Protein AF-A0A3L6JFW7-F1 (afdb_monomer_lite)

Radius of gyration: 31.57 Å; chains: 1; bounding box: 74×27×74 Å

pLDDT: mean 75.83, std 12.02, range [41.34, 90.81]

Sequence (87 aa):
MAQNSCYDNDIQNVLMKSDISSKNLSQEDAETKLVQYGPSELVNADAFNPPMMFPEPFRRPMAMLSMISAVAALGARTKGLRNSGGD

Foldseek 3Di:
DDPPDPVVDDPVVNCVVVVHDPDDDDPVRVVVVCVVPPDPDDPDDPPDDVPVCVCVVCPDPVNVVVVVVVVVVVVVVVVVVVVVPDD

Structure (mmCIF, N/CA/C/O backbone):
data_AF-A0A3L6JFW7-F1
#
_entry.id   AF-A0A3L6JFW7-F1
#
loop_
_atom_site.group_PDB
_atom_site.id
_atom_site.type_symbol
_atom_site.label_atom_id
_atom_site.label_alt_id
_atom_site.label_comp_id
_atom_site.label_asym_id
_atom_site.label_entity_id
_atom_site.label_seq_id
_atom_site.pdbx_PDB_ins_code
_atom_site.Cartn_x
_atom_site.Cartn_y
_atom_site.Cartn_z
_atom_site.occupancy
_atom_site.B_iso_or_equiv
_atom_site.auth_seq_id
_atom_site.auth_comp_id
_atom_site.auth_asym_id
_atom_site.auth_atom_id
_atom_site.pdbx_PDB_model_num
ATOM 1 N N . MET A 1 1 ? -20.488 -17.772 2.610 1.00 41.34 1 MET A N 1
ATOM 2 C CA . MET A 1 1 ? -19.916 -16.463 2.227 1.00 41.34 1 MET A CA 1
ATOM 3 C C . MET A 1 1 ? -19.743 -15.673 3.508 1.00 41.34 1 MET A C 1
ATOM 5 O O . MET A 1 1 ? -20.687 -15.636 4.286 1.00 41.34 1 MET A O 1
ATOM 9 N N . ALA A 1 2 ? -18.546 -15.165 3.795 1.00 47.50 2 ALA A N 1
ATOM 10 C CA . ALA A 1 2 ? -18.301 -14.438 5.037 1.00 47.50 2 ALA A CA 1
ATOM 11 C C . ALA A 1 2 ? -19.044 -13.092 4.983 1.00 47.50 2 ALA A C 1
ATOM 13 O O . ALA A 1 2 ? -18.748 -12.258 4.128 1.00 47.50 2 ALA A O 1
ATOM 14 N N . GLN A 1 3 ? -20.055 -12.917 5.838 1.00 52.09 3 GLN A N 1
ATOM 15 C CA . GLN A 1 3 ? -20.756 -11.645 6.033 1.00 52.09 3 GLN A CA 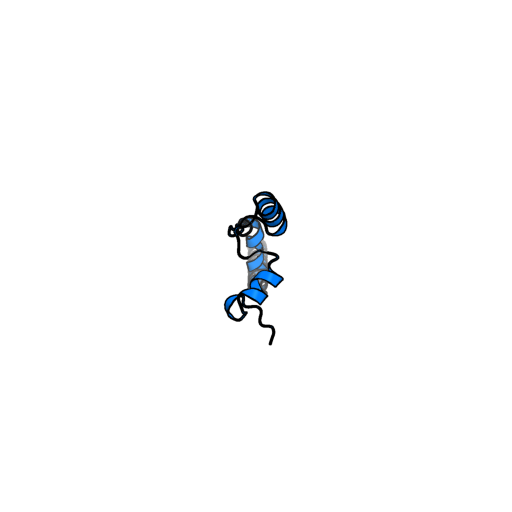1
ATOM 16 C C . GLN A 1 3 ? -19.806 -10.672 6.742 1.00 52.09 3 GLN A C 1
ATOM 18 O O . GLN A 1 3 ? -19.840 -10.515 7.961 1.00 52.09 3 GLN A O 1
ATOM 23 N N . ASN A 1 4 ? -18.911 -10.063 5.968 1.00 59.97 4 ASN A N 1
ATOM 24 C CA . ASN A 1 4 ? -17.904 -9.116 6.456 1.00 59.97 4 ASN A CA 1
ATOM 25 C C . ASN A 1 4 ? -18.425 -7.668 6.492 1.00 59.97 4 ASN A C 1
ATOM 27 O O . ASN A 1 4 ? -17.682 -6.755 6.837 1.00 59.97 4 ASN A O 1
ATOM 31 N N . SER A 1 5 ? -19.686 -7.444 6.115 1.00 68.62 5 SER A N 1
ATOM 32 C CA . SER A 1 5 ? -20.310 -6.124 6.086 1.00 68.62 5 SER A CA 1
ATOM 33 C C . SER A 1 5 ? -21.062 -5.860 7.387 1.00 68.62 5 SER A C 1
ATOM 35 O O . SER A 1 5 ? -21.959 -6.616 7.764 1.00 68.62 5 SER A O 1
ATOM 37 N N . CYS A 1 6 ? -20.729 -4.759 8.062 1.00 69.31 6 CYS A N 1
ATOM 38 C CA . CYS A 1 6 ? -21.467 -4.265 9.228 1.00 69.31 6 CYS A CA 1
ATOM 39 C C . CYS A 1 6 ? -22.969 -4.084 8.920 1.00 69.31 6 CYS A C 1
ATOM 41 O O . CYS A 1 6 ? -23.813 -4.349 9.768 1.00 69.31 6 CYS A O 1
ATOM 43 N N . TYR A 1 7 ? -23.297 -3.735 7.673 1.00 74.62 7 TYR A N 1
ATOM 44 C CA . TYR A 1 7 ? -24.654 -3.419 7.224 1.00 74.62 7 TYR A CA 1
ATOM 45 C C . TYR A 1 7 ? -25.578 -4.634 7.064 1.00 74.62 7 TYR A C 1
ATOM 47 O O . TYR A 1 7 ? -26.791 -4.462 7.024 1.00 74.62 7 TYR A O 1
ATOM 55 N N . ASP A 1 8 ? -25.022 -5.847 7.005 1.00 82.12 8 ASP A N 1
ATOM 56 C CA . ASP A 1 8 ? -25.806 -7.081 6.859 1.00 82.12 8 ASP A CA 1
ATOM 57 C C . ASP A 1 8 ? -26.133 -7.734 8.215 1.00 82.12 8 ASP A C 1
ATOM 59 O O . ASP A 1 8 ? -26.799 -8.769 8.270 1.00 82.12 8 ASP A O 1
ATOM 63 N N . ASN A 1 9 ? -25.626 -7.170 9.316 1.00 77.88 9 ASN A N 1
ATOM 64 C CA . ASN A 1 9 ? -25.740 -7.733 10.657 1.00 77.88 9 ASN A CA 1
ATOM 65 C C . ASN A 1 9 ? -26.775 -6.967 11.496 1.00 77.88 9 ASN A C 1
ATOM 67 O O . ASN A 1 9 ? -26.879 -5.747 11.411 1.00 77.88 9 ASN A O 1
ATOM 71 N N . ASP A 1 10 ? -27.505 -7.685 12.356 1.00 83.31 10 ASP A N 1
ATOM 72 C CA . ASP A 1 10 ? -28.385 -7.063 13.351 1.00 83.31 10 ASP A CA 1
ATOM 73 C C . ASP A 1 10 ? -27.581 -6.184 14.327 1.00 83.31 10 ASP A C 1
ATOM 75 O O . ASP A 1 10 ? -26.422 -6.479 14.643 1.00 83.31 10 ASP A O 1
ATOM 79 N N . ILE A 1 11 ? -28.211 -5.129 14.842 1.00 80.44 11 ILE A N 1
ATOM 80 C CA . ILE A 1 11 ? -27.609 -4.128 15.730 1.00 80.44 11 ILE A CA 1
ATOM 81 C C . ILE A 1 11 ? -26.954 -4.809 16.934 1.00 80.44 11 ILE A C 1
ATOM 83 O O . ILE A 1 11 ? -25.819 -4.490 17.279 1.00 80.44 11 ILE A O 1
ATOM 87 N N . GLN A 1 12 ? -27.627 -5.791 17.542 1.00 79.25 12 GLN A N 1
ATOM 88 C CA . GLN A 1 12 ? -27.086 -6.531 18.688 1.00 79.25 12 GLN A CA 1
ATOM 89 C C . GLN A 1 12 ? -25.808 -7.298 18.332 1.00 79.25 12 GLN A C 1
ATOM 91 O O . GLN A 1 12 ? -24.866 -7.337 19.120 1.00 79.25 12 GLN A O 1
ATOM 96 N N . ASN A 1 13 ? -25.743 -7.858 17.122 1.00 80.69 13 ASN A N 1
ATOM 97 C CA . ASN A 1 13 ? -24.571 -8.579 16.636 1.00 80.69 13 ASN A CA 1
ATOM 98 C C . ASN A 1 13 ? -23.398 -7.624 16.363 1.00 80.69 13 ASN A C 1
ATOM 100 O O . ASN A 1 13 ? -22.249 -7.948 16.656 1.00 80.69 13 ASN A O 1
ATOM 104 N N . VAL A 1 14 ? -23.680 -6.426 15.839 1.00 80.19 14 VAL A N 1
ATOM 105 C CA . VAL A 1 14 ? -22.664 -5.383 15.637 1.00 80.19 14 VAL A CA 1
ATOM 106 C C . VAL A 1 14 ? -22.133 -4.874 16.978 1.00 80.19 14 VAL A C 1
ATOM 108 O O . VAL A 1 14 ? -20.918 -4.788 17.148 1.00 80.19 14 VAL A O 1
ATOM 111 N N . LEU A 1 15 ? -23.008 -4.591 17.947 1.00 79.44 15 LEU A N 1
ATOM 112 C CA . LEU A 1 15 ? -22.612 -4.128 19.282 1.00 79.44 15 LEU A CA 1
ATOM 113 C C . LEU A 1 15 ? -21.774 -5.176 20.028 1.00 79.44 15 LEU A C 1
ATOM 115 O O . LEU A 1 15 ? -20.732 -4.825 20.581 1.00 79.44 15 LEU A O 1
ATOM 119 N N . MET A 1 16 ? -22.159 -6.459 19.959 1.00 76.94 16 MET A N 1
ATOM 120 C CA . MET A 1 16 ? -21.367 -7.564 20.519 1.00 76.94 16 MET A CA 1
ATOM 121 C C . MET A 1 16 ? -19.986 -7.682 19.871 1.00 76.94 16 MET A C 1
ATOM 123 O O . MET A 1 16 ? -18.997 -7.848 20.571 1.00 76.94 16 MET A O 1
ATOM 127 N N . LYS A 1 17 ? -19.896 -7.601 18.538 1.00 76.62 17 LYS A N 1
ATOM 128 C CA . LYS A 1 17 ? -18.607 -7.723 17.833 1.00 76.62 17 LYS A CA 1
ATOM 129 C C . LYS A 1 17 ? -17.689 -6.522 18.033 1.00 76.62 17 LYS A C 1
ATOM 131 O O . LYS A 1 17 ? -16.479 -6.660 17.900 1.00 76.62 17 LYS A O 1
ATOM 136 N N . SER A 1 18 ? -18.261 -5.350 18.287 1.00 69.94 18 SER A N 1
ATOM 137 C CA . SER A 1 18 ? -17.497 -4.108 18.401 1.00 69.94 18 SER A CA 1
ATOM 138 C C . SER A 1 18 ? -17.021 -3.833 19.830 1.00 69.94 18 SER A C 1
ATOM 140 O O . SER A 1 18 ? -16.267 -2.876 20.013 1.00 69.94 18 SER A O 1
ATOM 142 N N . ASP A 1 19 ? -17.471 -4.611 20.827 1.00 67.50 19 ASP A N 1
ATOM 143 C CA . ASP A 1 19 ? -17.357 -4.294 22.260 1.00 67.50 19 ASP A CA 1
ATOM 144 C C . ASP A 1 19 ? -17.764 -2.834 22.524 1.00 67.50 19 ASP A C 1
ATOM 146 O O . ASP A 1 19 ? -16.983 -2.006 23.004 1.00 67.50 19 ASP A O 1
ATOM 150 N N . ILE A 1 20 ? -18.969 -2.462 22.079 1.00 71.00 20 ILE A N 1
ATOM 151 C CA . ILE A 1 20 ? -19.551 -1.136 22.327 1.00 71.00 20 ILE A CA 1
ATOM 152 C C . ILE A 1 20 ? -20.944 -1.343 22.918 1.00 71.00 20 ILE A C 1
ATOM 154 O O . ILE A 1 20 ? -21.733 -2.148 22.427 1.00 71.00 20 ILE A O 1
ATOM 158 N N . SER A 1 21 ? -21.247 -0.615 23.991 1.00 66.94 21 SER A N 1
ATOM 159 C CA . SER A 1 21 ? -22.596 -0.557 24.558 1.00 66.94 21 SER A CA 1
ATOM 160 C C . SER A 1 21 ? -23.547 0.200 23.619 1.00 66.94 21 SER A C 1
ATOM 162 O O . SER A 1 21 ? -23.122 0.945 22.747 1.00 66.94 21 SER A O 1
ATOM 164 N N . SER A 1 22 ? -24.861 0.108 23.822 1.00 65.69 22 SER A N 1
ATOM 165 C CA . SER A 1 22 ? -25.814 0.983 23.115 1.00 65.69 22 SER A CA 1
ATOM 166 C C . SER A 1 22 ? -25.669 2.470 23.490 1.00 65.69 22 SER A C 1
ATOM 168 O O . SER A 1 22 ? -26.367 3.321 22.943 1.00 65.69 22 SER A O 1
ATOM 170 N N . LYS A 1 23 ? -24.819 2.784 24.476 1.00 68.50 23 LYS A N 1
ATOM 171 C CA . LYS A 1 23 ? -24.418 4.137 24.868 1.00 68.50 23 LYS A CA 1
ATOM 172 C C . LYS A 1 23 ? -23.061 4.501 24.266 1.00 68.50 23 LYS A C 1
ATOM 174 O O . LYS A 1 23 ? -22.257 3.630 23.959 1.00 68.50 23 LYS A O 1
ATOM 179 N N . ASN A 1 24 ? -22.821 5.809 24.160 1.00 74.31 24 ASN A N 1
ATOM 180 C CA . ASN A 1 24 ? -21.537 6.384 23.755 1.00 74.31 24 ASN A CA 1
ATOM 181 C C . ASN A 1 24 ? -20.353 5.709 24.467 1.00 74.31 24 ASN A C 1
ATOM 183 O O . ASN A 1 24 ? -20.460 5.341 25.639 1.00 74.31 24 ASN A O 1
ATOM 187 N N . LEU A 1 25 ? -19.227 5.598 23.758 1.00 80.25 25 LEU A N 1
ATOM 188 C CA . LEU A 1 25 ? -17.956 5.137 24.319 1.00 80.25 25 LEU A CA 1
ATOM 189 C C . LEU A 1 25 ? -17.532 6.024 25.494 1.00 80.25 25 LEU A C 1
ATOM 191 O O . LEU A 1 25 ? -17.654 7.251 25.431 1.00 80.25 25 LEU A O 1
ATOM 195 N N . SER A 1 26 ? -17.018 5.393 26.550 1.00 85.38 26 SER A N 1
ATOM 196 C CA . SER A 1 26 ? -16.279 6.104 27.592 1.00 85.38 26 SER A CA 1
ATOM 197 C C . SER A 1 26 ? -15.023 6.735 26.988 1.00 85.38 26 SER A C 1
ATOM 199 O O . SER A 1 26 ? -14.494 6.243 25.990 1.00 85.38 26 SER A O 1
ATOM 201 N N . GLN A 1 27 ? -14.517 7.804 27.602 1.00 87.62 27 GLN A N 1
ATOM 202 C CA . GLN A 1 27 ? -13.266 8.426 27.171 1.00 87.62 27 GLN A CA 1
ATOM 203 C C . GLN A 1 27 ? -12.093 7.430 27.219 1.00 87.62 27 GLN A C 1
ATOM 205 O O . GLN A 1 27 ? -11.317 7.361 26.273 1.00 87.62 27 GLN A O 1
ATOM 210 N N . GLU A 1 28 ? -12.012 6.611 28.270 1.00 88.19 28 GLU A N 1
ATOM 211 C CA . GLU A 1 28 ? -10.962 5.595 28.438 1.00 88.19 28 GLU A CA 1
ATOM 212 C C . GLU A 1 28 ? -11.019 4.513 27.343 1.00 88.19 28 GLU A C 1
ATOM 214 O O . GLU A 1 28 ? -9.999 4.138 26.758 1.00 88.19 28 GLU A O 1
ATOM 219 N N . ASP A 1 29 ? -12.228 4.070 26.986 1.00 84.62 29 ASP A N 1
ATOM 220 C CA . ASP A 1 29 ? -12.429 3.111 25.896 1.00 84.62 29 ASP A CA 1
ATOM 221 C C . ASP A 1 29 ? -12.088 3.733 24.538 1.00 84.62 29 ASP A C 1
ATOM 223 O O . ASP A 1 29 ? -11.531 3.068 23.663 1.00 84.62 29 ASP A O 1
ATOM 227 N N . ALA A 1 30 ? -12.417 5.014 24.344 1.00 85.12 30 ALA A N 1
ATOM 228 C CA . ALA A 1 30 ? -12.105 5.740 23.120 1.00 85.12 30 ALA A CA 1
ATOM 229 C C . ALA A 1 30 ? -10.589 5.901 22.935 1.00 85.12 30 ALA A C 1
ATOM 231 O O . ALA A 1 30 ? -10.086 5.655 21.840 1.00 85.12 30 ALA A O 1
ATOM 232 N N . GLU A 1 31 ? -9.857 6.246 23.997 1.00 88.69 31 GLU A N 1
ATOM 233 C CA . GLU A 1 31 ? -8.392 6.336 23.983 1.00 88.69 31 GLU A CA 1
ATOM 234 C C . GLU A 1 31 ? -7.756 4.968 23.703 1.00 88.69 31 GLU A C 1
ATOM 236 O O . GLU A 1 31 ? -6.884 4.852 22.838 1.00 88.69 31 GLU A O 1
ATOM 241 N N . THR A 1 32 ? -8.259 3.907 24.340 1.00 87.62 32 THR A N 1
ATOM 242 C CA . THR A 1 32 ? -7.793 2.533 24.096 1.00 87.62 32 THR A CA 1
ATOM 243 C C . THR A 1 32 ? -8.012 2.115 22.639 1.00 87.62 32 THR A C 1
ATOM 245 O O . THR A 1 32 ? -7.107 1.574 21.998 1.00 87.62 32 THR A O 1
ATOM 248 N N . LYS A 1 33 ? -9.189 2.408 22.068 1.00 84.75 33 LYS A N 1
ATOM 249 C CA . LYS A 1 33 ? -9.492 2.097 20.661 1.00 84.75 33 LYS A CA 1
ATOM 250 C C . LYS A 1 33 ? -8.686 2.952 19.687 1.00 84.75 33 LYS A C 1
ATOM 252 O O . LYS A 1 33 ? -8.298 2.444 18.638 1.00 84.75 33 LYS A O 1
ATOM 257 N N . LEU A 1 34 ? -8.381 4.203 20.026 1.00 89.31 34 LEU A N 1
ATOM 258 C CA . LEU A 1 34 ? -7.522 5.058 19.207 1.00 89.31 34 LEU A CA 1
ATOM 259 C C . LEU A 1 34 ? -6.097 4.493 19.112 1.00 89.31 34 LEU A C 1
ATOM 261 O O . LEU A 1 34 ? -5.504 4.512 18.037 1.00 89.31 34 LEU A O 1
ATOM 265 N N . VAL A 1 35 ? -5.571 3.932 20.206 1.00 89.25 35 VAL A N 1
ATOM 266 C CA . VAL A 1 35 ? -4.276 3.230 20.198 1.00 89.25 35 VAL A CA 1
ATOM 267 C C . VAL A 1 35 ? -4.348 1.934 19.382 1.00 89.25 35 VAL A C 1
ATOM 269 O O . VAL A 1 35 ? -3.403 1.613 18.665 1.00 89.25 35 VAL A O 1
ATOM 272 N N . GLN A 1 36 ? -5.459 1.195 19.464 1.00 87.06 36 GLN A N 1
ATOM 273 C CA . GLN A 1 36 ? -5.621 -0.087 18.770 1.00 87.06 36 GLN A CA 1
ATOM 274 C C . GLN A 1 36 ? -5.786 0.057 17.249 1.00 87.06 36 GLN A C 1
ATOM 276 O O . GLN A 1 36 ? -5.174 -0.698 16.494 1.00 87.06 36 GLN A O 1
ATOM 281 N N . TYR A 1 37 ? -6.642 0.978 16.803 1.00 86.88 37 TYR A N 1
ATOM 282 C CA . TYR A 1 37 ? -7.032 1.114 15.394 1.00 86.88 37 TYR A CA 1
ATOM 283 C C . TYR A 1 37 ? -6.330 2.269 14.678 1.00 86.88 37 TYR A C 1
ATOM 285 O O . TYR A 1 37 ? -6.345 2.322 13.449 1.00 86.88 37 TYR A O 1
ATOM 293 N N . GLY A 1 38 ? -5.697 3.168 15.430 1.00 86.88 38 GLY A N 1
ATOM 294 C CA . GLY A 1 38 ? -5.101 4.381 14.897 1.00 86.88 38 GLY A CA 1
ATOM 295 C C . GLY A 1 38 ? -6.128 5.487 14.625 1.00 86.88 38 GLY A C 1
ATOM 296 O O . GLY A 1 38 ? -7.334 5.323 14.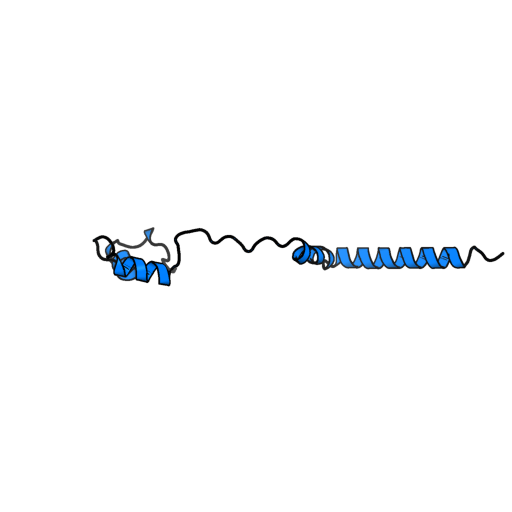842 1.00 86.88 38 GLY A O 1
ATOM 297 N N . PRO A 1 39 ? -5.648 6.654 14.173 1.00 86.69 39 PRO A N 1
ATOM 298 C CA . PRO A 1 39 ? -6.507 7.771 13.810 1.00 86.69 39 PRO A CA 1
ATOM 299 C C . PRO A 1 39 ? -7.425 7.410 12.635 1.00 86.69 39 PRO A C 1
ATOM 301 O O . PRO A 1 39 ? -7.047 6.681 11.720 1.00 86.69 39 PRO A O 1
ATOM 304 N N . SER A 1 40 ? -8.645 7.956 12.647 1.00 86.75 40 SER A N 1
ATOM 305 C CA . SER A 1 40 ? -9.610 7.825 11.544 1.00 86.75 40 SER A CA 1
ATOM 306 C C . SER A 1 40 ? -9.252 8.752 10.383 1.00 86.75 40 SER A C 1
ATOM 308 O O . SER A 1 40 ? -10.020 9.635 10.005 1.00 86.75 40 SER A O 1
ATOM 310 N N . GLU A 1 41 ? -8.062 8.564 9.834 1.00 82.25 41 GLU A N 1
ATOM 311 C CA . GLU A 1 41 ? -7.558 9.306 8.690 1.00 82.25 41 GLU A CA 1
ATOM 312 C C . GLU A 1 41 ? -7.013 8.349 7.634 1.00 82.25 41 GLU A C 1
ATOM 314 O O . GLU A 1 41 ? -6.592 7.226 7.919 1.00 82.25 41 GLU A O 1
ATOM 319 N N . LEU A 1 42 ? -7.050 8.793 6.379 1.00 80.94 42 LEU A N 1
ATOM 320 C CA . LEU A 1 42 ? -6.359 8.080 5.318 1.00 80.94 42 LEU A CA 1
ATOM 321 C C . LEU A 1 42 ? -4.863 8.234 5.568 1.00 80.94 42 LEU A C 1
ATOM 323 O O . LEU A 1 42 ? -4.349 9.352 5.593 1.00 80.94 42 LEU A O 1
ATOM 327 N N . VAL A 1 43 ? -4.165 7.112 5.733 1.00 79.69 43 VAL A N 1
ATOM 328 C CA . VAL A 1 43 ? -2.705 7.128 5.762 1.00 79.69 43 VAL A CA 1
ATOM 329 C C . VAL A 1 43 ? -2.205 7.713 4.446 1.00 79.69 43 VAL A C 1
ATOM 331 O O . VAL A 1 43 ? -2.625 7.298 3.362 1.00 79.69 43 VAL A O 1
ATOM 334 N N . ASN A 1 44 ? -1.323 8.707 4.538 1.00 76.50 44 ASN A N 1
ATOM 335 C CA . ASN A 1 44 ? -0.643 9.211 3.357 1.00 76.50 44 ASN A CA 1
ATOM 336 C C . ASN A 1 44 ? 0.114 8.039 2.736 1.00 76.50 44 ASN A C 1
ATOM 338 O O . ASN A 1 44 ? 0.910 7.389 3.414 1.00 76.50 44 ASN A O 1
ATOM 342 N N . ALA A 1 45 ? -0.159 7.754 1.463 1.00 73.06 45 ALA A N 1
ATOM 343 C CA . ALA A 1 45 ? 0.651 6.806 0.718 1.00 73.06 45 ALA A CA 1
ATOM 344 C C . ALA A 1 45 ? 2.113 7.258 0.805 1.00 73.06 45 ALA A C 1
ATOM 346 O O . ALA A 1 45 ? 2.379 8.465 0.743 1.00 73.06 45 ALA A O 1
ATOM 347 N N . ASP A 1 46 ? 3.029 6.300 0.974 1.00 72.75 46 ASP A N 1
ATOM 348 C CA . ASP A 1 46 ? 4.461 6.575 1.051 1.00 72.75 46 ASP A CA 1
ATOM 349 C C . ASP A 1 46 ? 4.855 7.601 -0.009 1.00 72.75 46 ASP A C 1
ATOM 351 O O . ASP A 1 46 ? 4.453 7.508 -1.175 1.00 72.75 46 ASP A O 1
ATOM 355 N N . ALA A 1 47 ? 5.606 8.615 0.424 1.00 71.50 47 ALA A N 1
ATOM 356 C CA . ALA A 1 47 ? 5.984 9.719 -0.435 1.00 71.50 47 ALA A CA 1
ATOM 357 C C . ALA A 1 47 ? 6.613 9.170 -1.720 1.00 71.50 47 ALA A C 1
ATOM 359 O O . ALA A 1 47 ? 7.611 8.444 -1.692 1.00 71.50 47 ALA A O 1
ATOM 360 N N . PHE A 1 48 ? 6.007 9.522 -2.854 1.00 68.25 48 PHE A N 1
ATOM 361 C CA . PHE A 1 48 ? 6.534 9.205 -4.171 1.00 68.25 48 PHE A CA 1
ATOM 362 C C . PHE A 1 48 ? 7.996 9.657 -4.234 1.00 68.25 48 PHE A C 1
ATOM 364 O O . PHE A 1 48 ? 8.284 10.839 -4.038 1.00 68.25 48 PHE A O 1
ATOM 371 N N . ASN A 1 49 ? 8.918 8.724 -4.490 1.00 74.62 49 ASN A N 1
ATOM 372 C CA . ASN A 1 49 ? 10.350 9.011 -4.525 1.00 74.62 49 ASN A CA 1
ATOM 373 C C . ASN A 1 49 ? 10.912 8.955 -5.962 1.00 74.62 49 ASN A C 1
ATOM 375 O O . ASN A 1 49 ? 11.361 7.886 -6.399 1.00 74.62 49 ASN A O 1
ATOM 379 N N . PRO A 1 50 ? 10.944 10.110 -6.672 1.00 72.38 50 PRO A N 1
ATOM 380 C CA . PRO A 1 50 ? 11.606 10.394 -7.940 1.00 72.38 50 PRO A CA 1
ATOM 381 C C . PRO A 1 50 ? 12.575 9.348 -8.477 1.00 72.38 50 PRO A C 1
ATOM 383 O O . PRO A 1 50 ? 12.336 8.639 -9.459 1.00 72.38 50 PRO A O 1
ATOM 386 N N . PRO A 1 51 ? 13.738 9.289 -7.802 1.00 73.88 51 PRO A N 1
ATOM 387 C CA . PRO A 1 51 ? 14.916 8.605 -8.296 1.00 73.88 51 PRO A CA 1
ATOM 388 C C . PRO A 1 51 ? 14.836 7.093 -8.087 1.00 73.88 51 PRO A C 1
ATOM 390 O O . PRO A 1 51 ? 15.497 6.352 -8.810 1.00 73.88 51 PRO A O 1
ATOM 393 N N . MET A 1 52 ? 14.024 6.619 -7.134 1.00 69.88 52 MET A N 1
ATOM 394 C CA . MET A 1 52 ? 13.863 5.185 -6.876 1.00 69.88 52 MET A CA 1
ATOM 395 C C . MET A 1 52 ? 12.981 4.492 -7.919 1.00 69.88 52 MET A C 1
ATOM 397 O O . MET A 1 52 ? 13.202 3.316 -8.199 1.00 69.88 52 MET A O 1
ATOM 401 N N . MET A 1 53 ? 12.044 5.212 -8.547 1.00 67.38 53 MET A N 1
ATOM 402 C CA . MET A 1 53 ? 11.243 4.686 -9.663 1.00 67.38 53 MET A CA 1
ATOM 403 C C . MET A 1 53 ? 11.933 4.809 -11.023 1.00 67.38 53 MET A C 1
AT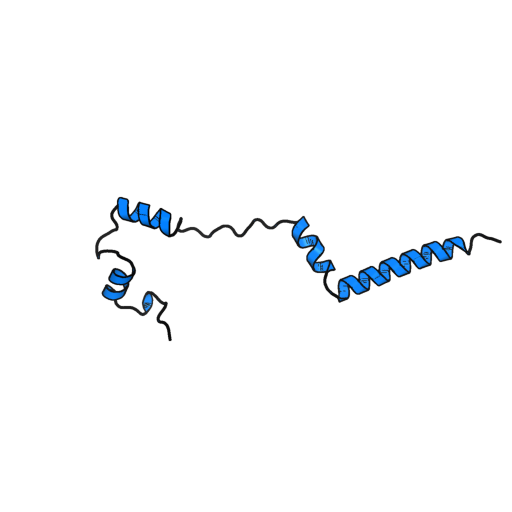OM 405 O O . MET A 1 53 ? 11.640 4.039 -11.933 1.00 67.38 53 MET A O 1
ATOM 409 N N . PHE A 1 54 ? 12.872 5.743 -11.174 1.00 68.56 54 PHE A N 1
ATOM 410 C CA . PHE A 1 54 ? 13.560 5.990 -12.441 1.00 68.56 54 PHE A CA 1
ATOM 411 C C . PHE A 1 54 ? 14.207 4.750 -13.101 1.00 68.56 54 PHE A C 1
ATOM 413 O O . PHE A 1 54 ? 14.126 4.643 -14.325 1.00 68.56 54 PHE A O 1
ATOM 420 N N . PRO A 1 55 ? 14.821 3.789 -12.375 1.00 72.38 55 PRO A N 1
ATOM 421 C CA . PRO A 1 55 ? 15.416 2.609 -13.004 1.00 72.38 55 PRO A CA 1
ATOM 422 C C . PRO A 1 55 ? 14.405 1.520 -13.397 1.00 72.38 55 PRO A C 1
ATOM 424 O O . PRO A 1 55 ? 14.744 0.673 -14.224 1.00 72.38 55 PRO A O 1
ATOM 427 N N . GLU A 1 56 ? 13.184 1.506 -12.847 1.00 74.50 56 GLU A N 1
ATOM 428 C CA . GLU A 1 56 ? 12.170 0.490 -13.178 1.00 74.50 56 GLU A CA 1
ATOM 429 C C . GLU A 1 56 ? 11.842 0.384 -14.677 1.00 74.50 56 GLU A C 1
ATOM 431 O O . GLU A 1 56 ? 11.902 -0.726 -15.218 1.00 74.50 56 GLU A O 1
ATOM 436 N N . PRO A 1 57 ? 11.521 1.477 -15.397 1.00 72.31 57 PRO A N 1
ATOM 437 C CA . PRO A 1 57 ? 11.168 1.387 -16.811 1.00 72.31 57 PRO A CA 1
ATOM 438 C C . PRO A 1 57 ? 12.312 0.846 -17.681 1.00 72.31 57 PRO A C 1
ATOM 440 O O . PRO A 1 57 ? 12.046 0.195 -18.693 1.00 72.31 57 PRO A O 1
ATOM 443 N N . PHE A 1 58 ? 13.571 1.027 -17.268 1.00 76.38 58 PHE A N 1
ATOM 444 C CA . PHE A 1 58 ? 14.745 0.512 -17.981 1.00 76.38 58 PHE A CA 1
ATOM 445 C C . PHE A 1 58 ? 14.995 -0.985 -17.761 1.00 76.38 58 PHE A C 1
ATOM 447 O O . PHE A 1 58 ? 15.727 -1.598 -18.536 1.00 76.38 58 PHE A O 1
ATOM 454 N N . ARG A 1 59 ? 14.354 -1.606 -16.760 1.00 76.81 59 ARG A N 1
ATOM 455 C CA . ARG A 1 59 ? 14.423 -3.062 -16.543 1.00 76.81 59 ARG A CA 1
ATOM 456 C C . ARG A 1 59 ? 13.508 -3.861 -17.473 1.00 76.81 59 ARG A C 1
ATOM 458 O O . ARG A 1 59 ? 13.578 -5.087 -17.491 1.00 76.81 59 ARG A O 1
ATOM 465 N N . ARG A 1 60 ? 12.640 -3.200 -18.247 1.00 84.81 60 ARG A N 1
ATOM 466 C CA . ARG A 1 60 ? 11.751 -3.885 -19.195 1.00 84.81 60 ARG A CA 1
ATOM 467 C C . ARG A 1 60 ? 12.574 -4.525 -20.325 1.00 84.81 60 ARG A C 1
ATOM 469 O O . ARG A 1 60 ? 13.454 -3.850 -20.861 1.00 84.81 60 ARG A O 1
ATOM 476 N N . PRO A 1 61 ? 12.258 -5.759 -20.771 1.00 85.00 61 PRO A N 1
ATOM 477 C CA . PRO A 1 61 ? 13.046 -6.466 -21.790 1.00 85.00 61 PRO A CA 1
ATOM 478 C C . PRO A 1 61 ? 13.301 -5.649 -23.067 1.00 85.00 61 PRO A C 1
ATOM 480 O O . PRO A 1 61 ? 14.420 -5.593 -23.567 1.00 85.00 61 PRO A O 1
ATOM 483 N N . MET A 1 62 ? 12.287 -4.927 -23.554 1.00 85.19 62 MET A N 1
ATOM 484 C CA . MET A 1 62 ? 12.405 -4.067 -24.742 1.00 85.19 62 MET A CA 1
ATOM 485 C C . MET A 1 62 ? 13.297 -2.835 -24.521 1.00 85.19 62 MET A C 1
ATOM 487 O O . MET A 1 62 ? 14.014 -2.414 -25.432 1.00 85.19 62 MET A O 1
ATOM 491 N N . ALA A 1 63 ? 13.283 -2.267 -23.311 1.00 85.44 63 ALA A N 1
ATOM 492 C CA . ALA A 1 63 ? 14.142 -1.141 -22.952 1.00 85.44 63 ALA A CA 1
ATOM 493 C C . ALA A 1 63 ? 15.609 -1.588 -22.852 1.00 85.44 63 ALA A C 1
ATOM 495 O O . ALA A 1 63 ? 16.495 -0.905 -23.365 1.00 85.44 63 ALA A O 1
ATOM 496 N N . MET A 1 64 ? 15.856 -2.777 -22.291 1.00 86.25 64 MET A N 1
ATOM 497 C CA . MET A 1 64 ?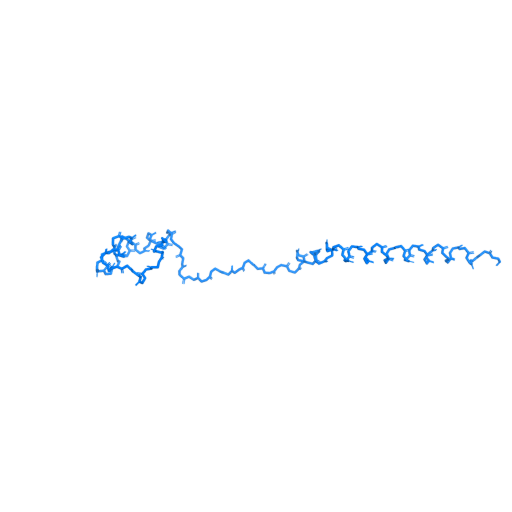 17.192 -3.377 -22.249 1.00 86.25 64 MET A CA 1
ATOM 498 C C . MET A 1 64 ? 17.752 -3.631 -23.653 1.00 86.25 64 MET A C 1
ATOM 500 O O . MET A 1 64 ? 18.887 -3.251 -23.934 1.00 86.25 64 MET A O 1
ATOM 504 N N . LEU A 1 65 ? 16.958 -4.212 -24.560 1.00 87.88 65 LEU A N 1
ATOM 505 C CA . LEU A 1 65 ? 17.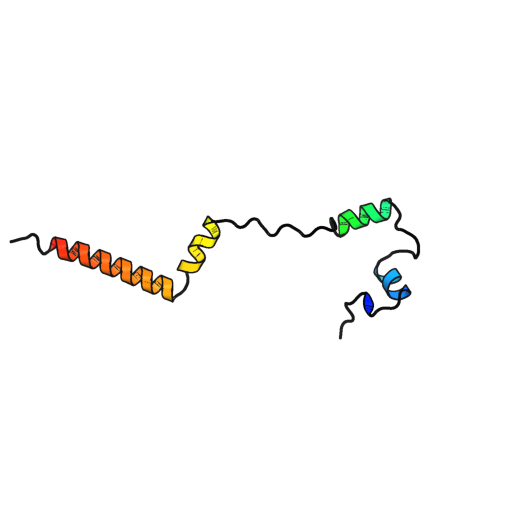378 -4.437 -25.951 1.00 87.88 65 LEU A CA 1
ATOM 506 C C . LEU A 1 65 ? 17.733 -3.123 -26.660 1.00 87.88 65 LEU A C 1
ATOM 508 O O . LEU A 1 65 ? 18.749 -3.043 -27.353 1.00 87.88 65 LEU A O 1
ATOM 512 N N . SER A 1 66 ? 16.941 -2.074 -26.429 1.00 87.88 66 SER A N 1
ATOM 513 C CA . SER A 1 66 ? 17.212 -0.734 -26.961 1.00 87.88 66 SER A CA 1
ATOM 514 C C . SER A 1 66 ? 18.523 -0.153 -26.420 1.00 87.88 66 SER A C 1
ATOM 516 O O . SER A 1 66 ? 19.320 0.384 -27.190 1.00 87.88 66 SER A O 1
ATOM 518 N N . MET A 1 67 ? 18.797 -0.312 -25.119 1.00 87.94 67 MET A N 1
ATOM 519 C CA . MET A 1 67 ? 20.066 0.107 -24.509 1.00 87.94 67 MET A CA 1
ATOM 520 C C . MET A 1 67 ? 21.262 -0.638 -25.104 1.00 87.94 67 MET A C 1
ATOM 522 O O . MET A 1 67 ? 22.250 -0.006 -25.473 1.00 87.94 67 MET A O 1
ATOM 526 N N . ILE A 1 68 ? 21.168 -1.962 -25.252 1.00 89.69 68 ILE A N 1
ATOM 527 C CA . ILE A 1 68 ? 22.236 -2.781 -25.842 1.00 89.69 68 ILE A CA 1
ATOM 528 C C . ILE A 1 68 ? 22.525 -2.327 -27.278 1.00 89.69 68 ILE A C 1
ATOM 530 O O . ILE A 1 68 ? 23.684 -2.117 -27.638 1.00 89.69 68 ILE A O 1
ATOM 534 N N . SER A 1 69 ? 21.480 -2.104 -28.082 1.00 90.81 69 SER A N 1
ATOM 535 C CA . SER A 1 69 ? 21.617 -1.604 -29.454 1.00 90.81 69 SER A CA 1
ATOM 536 C C . SER A 1 69 ? 22.278 -0.223 -29.504 1.00 90.81 69 SER A C 1
ATOM 538 O O . SER A 1 69 ? 23.149 0.014 -30.342 1.00 90.81 69 SER A O 1
ATOM 540 N N . ALA A 1 70 ? 21.894 0.692 -28.611 1.00 89.44 70 ALA A N 1
ATOM 541 C CA . ALA A 1 70 ? 22.473 2.032 -28.550 1.00 89.44 70 ALA A CA 1
ATOM 542 C C . ALA A 1 70 ? 23.966 1.995 -28.182 1.00 89.44 70 ALA A C 1
ATOM 544 O O . ALA A 1 70 ? 24.779 2.668 -28.820 1.00 89.44 70 ALA A O 1
ATOM 545 N N . VAL A 1 71 ? 24.344 1.162 -27.207 1.00 90.56 71 VAL A N 1
ATOM 546 C CA . VAL A 1 71 ? 25.746 0.967 -26.801 1.00 90.56 71 VAL A CA 1
ATOM 547 C C . VAL A 1 71 ? 26.566 0.353 -27.938 1.00 90.56 71 VAL A C 1
ATOM 549 O O . VAL A 1 71 ? 27.662 0.833 -28.237 1.00 90.56 71 VAL A O 1
ATOM 552 N N . ALA A 1 72 ? 26.029 -0.661 -28.620 1.00 87.75 72 ALA A N 1
ATOM 553 C CA . ALA A 1 72 ? 26.687 -1.287 -29.764 1.00 87.75 72 ALA A CA 1
ATOM 554 C C . ALA A 1 72 ? 26.89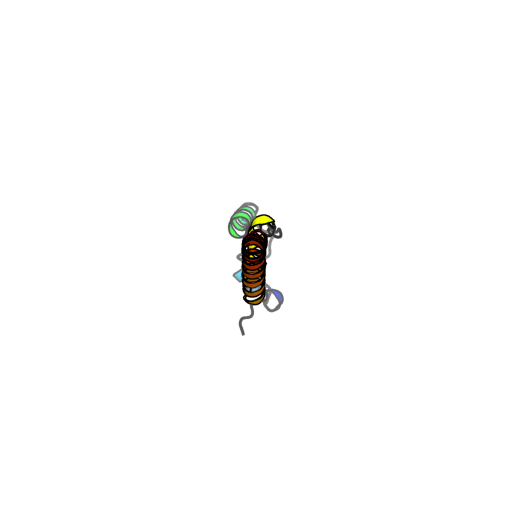9 -0.293 -30.920 1.00 87.75 72 ALA A C 1
ATOM 556 O O . ALA A 1 72 ? 27.998 -0.219 -31.476 1.00 87.75 72 ALA A O 1
ATOM 557 N N . ALA A 1 73 ? 25.888 0.519 -31.244 1.00 89.50 73 ALA A N 1
ATOM 558 C CA . ALA A 1 73 ? 25.974 1.539 -32.288 1.00 89.50 73 ALA A CA 1
ATOM 559 C C . ALA A 1 73 ? 27.012 2.625 -31.960 1.00 89.50 73 ALA A C 1
ATOM 561 O O . ALA A 1 73 ? 27.787 3.035 -32.830 1.00 89.50 73 ALA A O 1
ATOM 562 N N . LEU A 1 74 ? 27.072 3.064 -30.699 1.00 86.81 74 LEU A N 1
ATOM 563 C CA . LEU A 1 74 ? 28.067 4.034 -30.250 1.00 86.81 74 LEU A CA 1
ATOM 564 C C . LEU A 1 74 ? 29.490 3.458 -30.332 1.00 86.81 74 LEU A C 1
ATOM 566 O O . LEU A 1 74 ? 30.391 4.116 -30.851 1.00 86.81 74 LEU A O 1
ATOM 570 N N . GLY A 1 75 ? 29.684 2.211 -29.894 1.00 87.19 75 GLY A N 1
ATOM 571 C CA . GLY A 1 75 ? 30.971 1.515 -29.991 1.00 87.19 75 GLY A CA 1
ATOM 572 C C . GLY A 1 75 ? 31.425 1.260 -31.434 1.00 87.19 75 GLY A C 1
ATOM 573 O O . GLY A 1 75 ? 32.618 1.311 -31.729 1.00 87.19 75 GLY A O 1
ATOM 574 N N . ALA A 1 76 ? 30.490 1.019 -32.354 1.00 82.19 76 ALA A N 1
ATOM 575 C CA . ALA A 1 76 ? 30.797 0.881 -33.775 1.00 82.19 76 ALA A CA 1
ATOM 576 C C . ALA A 1 76 ? 31.232 2.218 -34.399 1.00 82.19 76 ALA A C 1
ATOM 578 O O . ALA A 1 76 ? 32.212 2.255 -35.142 1.00 82.19 76 ALA A O 1
ATOM 579 N N . ARG A 1 77 ? 30.565 3.329 -34.052 1.00 73.00 77 ARG A N 1
ATOM 580 C CA . ARG A 1 77 ? 30.932 4.675 -34.530 1.00 73.00 77 ARG A CA 1
ATOM 581 C C . ARG A 1 77 ? 32.331 5.099 -34.088 1.00 73.00 77 ARG A C 1
ATOM 583 O O . ARG A 1 77 ? 33.083 5.640 -34.894 1.00 73.00 77 ARG A O 1
ATOM 590 N N . THR A 1 78 ? 32.704 4.831 -32.839 1.00 70.31 78 THR A N 1
ATOM 591 C CA . THR A 1 78 ? 34.037 5.190 -32.324 1.00 70.31 78 THR A CA 1
ATOM 592 C C . THR A 1 78 ? 35.153 4.335 -32.928 1.00 70.31 78 THR A C 1
ATOM 594 O O . THR A 1 78 ? 36.254 4.839 -33.141 1.00 70.31 78 THR A O 1
ATOM 597 N N . LYS A 1 79 ? 34.880 3.068 -33.271 1.00 61.06 79 LYS A N 1
ATOM 598 C CA . LYS A 1 79 ? 35.821 2.208 -34.015 1.00 61.06 79 LYS A CA 1
ATOM 599 C C . LYS A 1 79 ? 35.933 2.593 -35.493 1.00 61.06 79 LYS A C 1
ATOM 601 O O . LYS A 1 79 ? 37.038 2.593 -36.022 1.00 61.06 79 LYS A O 1
ATOM 606 N N . GLY A 1 80 ? 34.823 2.964 -36.137 1.00 58.00 80 GLY A N 1
ATOM 607 C CA . GLY A 1 80 ? 34.808 3.441 -37.524 1.00 58.00 80 GLY A CA 1
ATOM 608 C C . GLY A 1 80 ? 35.653 4.700 -37.720 1.00 58.00 80 GLY A C 1
ATOM 609 O O . GLY A 1 80 ? 36.493 4.726 -38.610 1.00 58.00 80 GLY A O 1
ATOM 610 N N . LEU A 1 81 ? 35.525 5.680 -36.817 1.00 54.44 81 LEU A N 1
ATOM 611 C CA . LEU A 1 81 ? 36.347 6.901 -36.814 1.00 54.44 81 LEU A CA 1
ATOM 612 C C . LEU A 1 81 ? 37.850 6.629 -36.633 1.00 54.44 81 LEU A C 1
ATOM 614 O O . LEU A 1 81 ? 38.671 7.410 -37.102 1.00 54.44 81 LEU A O 1
ATOM 618 N N . ARG A 1 82 ? 38.223 5.528 -35.966 1.00 54.34 82 ARG A N 1
ATOM 619 C CA . ARG A 1 82 ? 39.628 5.161 -35.735 1.00 54.34 82 ARG A CA 1
ATOM 620 C C . ARG A 1 82 ? 40.295 4.519 -36.954 1.00 54.34 82 ARG A C 1
ATOM 622 O O . ARG A 1 82 ? 41.512 4.584 -37.058 1.00 54.34 82 ARG A O 1
ATOM 629 N N . ASN A 1 83 ? 39.515 3.920 -37.857 1.00 54.94 83 ASN A N 1
ATOM 630 C CA . ASN A 1 83 ? 40.024 3.255 -39.062 1.00 54.94 83 ASN A CA 1
ATOM 631 C C . ASN A 1 83 ? 39.987 4.146 -40.315 1.00 54.94 83 ASN A C 1
ATOM 633 O O . ASN A 1 83 ? 40.617 3.806 -41.304 1.00 54.94 83 ASN A O 1
ATOM 637 N N . SER A 1 84 ? 39.274 5.275 -40.287 1.00 53.81 84 SER A N 1
ATOM 638 C CA . SER A 1 84 ? 39.169 6.223 -41.409 1.00 53.81 84 SER A CA 1
ATOM 639 C C . SER A 1 84 ? 40.115 7.431 -41.307 1.00 53.81 84 SER A C 1
ATOM 641 O O . SER A 1 84 ? 39.938 8.399 -42.036 1.00 53.81 84 SER A O 1
ATOM 643 N N . GLY A 1 85 ? 41.071 7.415 -40.372 1.00 52.00 85 GLY A N 1
ATOM 644 C CA . GLY A 1 85 ? 42.055 8.488 -40.154 1.00 52.00 85 GLY A CA 1
ATOM 645 C C . GLY A 1 85 ? 43.504 8.077 -40.433 1.00 52.00 85 GLY A C 1
ATOM 646 O O . GLY A 1 85 ? 44.414 8.711 -39.909 1.00 52.00 85 GLY A O 1
ATOM 647 N N . GLY A 1 86 ? 43.713 6.988 -41.176 1.00 53.56 86 GLY A N 1
ATOM 648 C CA . GLY A 1 86 ? 45.031 6.489 -41.554 1.00 53.56 86 GLY A CA 1
ATOM 649 C C . GLY A 1 86 ? 45.095 6.216 -43.048 1.00 53.56 86 GLY A C 1
ATOM 650 O O . GLY A 1 86 ? 44.991 5.061 -43.435 1.00 53.56 86 GLY A O 1
ATOM 651 N N . ASP A 1 87 ? 45.223 7.288 -43.824 1.00 44.06 87 ASP A N 1
ATOM 652 C CA . ASP A 1 87 ? 45.891 7.364 -45.129 1.00 44.06 87 ASP A CA 1
ATOM 653 C C . ASP A 1 87 ? 46.483 8.778 -45.258 1.00 44.06 87 ASP A C 1
ATOM 655 O O . ASP A 1 87 ? 45.766 9.748 -44.903 1.00 44.06 87 ASP A O 1
#

Secondary structure (DSSP, 8-state):
-----GGGS-HHHHHHHHT--SS---HHHHHHHHHHH--SSPPPP----HHHHTTTGGGSHHHHHHHHHHHHHHHHHHHHHHHSS--